Protein AF-A0A654LUQ5-F1 (afdb_monomer)

Radius of gyration: 16.49 Å; Cα contacts (8 Å, |Δi|>4): 89; chains: 1; bounding box: 39×38×44 Å

Mean predicted aligned error: 9.95 Å

Secondary structure (DSSP, 8-state):
----------TTTTEEEETTTTEEEEE-TTT--EEEEEE-TTSS-EEE-SHHHHT-TT-GGG-HHHHHHHHHHHHHHHHHHHHHHHHHHT-

Sequence (91 aa):
MNSNHIKRIDFTKSVEYDDKEDVYYVKSVTTGEKYKINKLKDNNHWFCTCKGYLYSAGNPKKCKHTQRIRVIDQLYKKYADKITNMELEDR

pLDDT: mean 73.8, std 16.56, range [34.28, 93.69]

Organism: NCBI:txid1353260

Foldseek 3Di:
DDPPPPVPPPLCVQWDADPVQRWIWGQDPVPRDIKIWHADPPPRDIQIPDPCLVVPPDPSVPPPVSVSVSVVVVVVVVVVVVVVVVVVVVD

Solvent-accessible surface area (backbone atoms only — not comparable to full-atom values): 5605 Å² total; per-residue (Å²): 138,82,84,81,74,74,73,78,72,64,87,55,71,54,53,48,78,42,81,88,79,59,33,37,36,37,46,38,86,88,75,65,49,75,31,52,32,36,73,46,91,88,67,89,42,59,47,49,69,40,66,74,30,71,71,34,90,87,54,51,87,69,30,68,65,48,54,50,48,54,54,49,53,53,48,51,50,55,51,50,55,49,52,56,51,52,68,56,73,79,107

Structure (mmCIF, N/CA/C/O backbone):
data_AF-A0A654LUQ5-F1
#
_entry.id   AF-A0A654LUQ5-F1
#
loop_
_atom_site.group_PDB
_atom_site.id
_atom_site.type_symb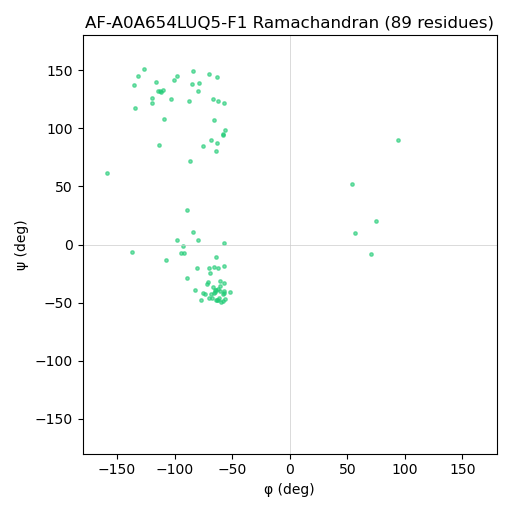ol
_atom_site.label_atom_id
_atom_site.label_alt_id
_atom_site.label_comp_id
_atom_site.label_asym_id
_atom_site.label_entity_id
_atom_site.label_seq_id
_atom_site.pdbx_PDB_ins_code
_atom_site.Cartn_x
_atom_site.Cartn_y
_atom_site.Cartn_z
_atom_site.occupancy
_atom_site.B_iso_or_equiv
_atom_site.auth_seq_id
_atom_site.auth_comp_id
_atom_site.auth_asym_id
_atom_site.auth_atom_id
_atom_site.pdbx_PDB_model_num
ATOM 1 N N . MET A 1 1 ? 8.444 23.023 34.405 1.00 34.56 1 MET A N 1
ATOM 2 C CA . MET A 1 1 ? 7.435 22.895 33.330 1.00 34.56 1 MET A CA 1
ATOM 3 C C . MET A 1 1 ? 8.040 22.033 32.233 1.00 34.56 1 MET A C 1
ATOM 5 O O . MET A 1 1 ? 8.906 22.516 31.523 1.00 34.56 1 MET A O 1
ATOM 9 N N . ASN A 1 2 ? 7.695 20.745 32.175 1.00 34.28 2 ASN A N 1
ATOM 10 C CA . ASN A 1 2 ? 8.297 19.794 31.235 1.00 34.28 2 ASN A CA 1
ATOM 11 C C . ASN A 1 2 ? 7.210 19.348 30.250 1.00 34.28 2 ASN A C 1
ATOM 13 O O . ASN A 1 2 ? 6.489 18.381 30.490 1.00 34.28 2 ASN A O 1
ATOM 17 N N . SER A 1 3 ? 7.019 20.129 29.187 1.00 38.09 3 SER A N 1
ATOM 18 C CA . SER A 1 3 ? 6.056 19.814 28.135 1.00 38.09 3 SER A CA 1
ATOM 19 C C . SER A 1 3 ? 6.625 18.702 27.260 1.00 38.09 3 SER A C 1
ATOM 21 O O . SER A 1 3 ? 7.218 18.956 26.213 1.00 38.09 3 SER A O 1
ATOM 23 N N . ASN A 1 4 ? 6.423 17.453 27.686 1.00 39.25 4 ASN A N 1
ATOM 24 C CA . ASN A 1 4 ? 6.486 16.292 26.805 1.00 39.25 4 ASN A CA 1
ATOM 25 C C . ASN A 1 4 ? 5.355 16.421 25.777 1.00 39.25 4 ASN A C 1
ATOM 27 O O . ASN A 1 4 ? 4.285 15.830 25.917 1.00 39.25 4 ASN A O 1
ATOM 31 N N . HIS A 1 5 ? 5.585 17.226 24.737 1.00 39.09 5 HIS A N 1
ATOM 32 C CA . HIS A 1 5 ? 4.808 17.175 23.510 1.00 39.09 5 HIS A CA 1
ATOM 33 C C . HIS A 1 5 ? 5.036 15.794 22.897 1.00 39.09 5 HIS A C 1
ATOM 35 O O . HIS A 1 5 ? 5.925 15.594 22.068 1.00 39.09 5 HIS A O 1
ATOM 41 N N . ILE A 1 6 ? 4.217 14.828 23.310 1.00 41.31 6 ILE A N 1
ATOM 42 C CA . ILE A 1 6 ? 3.951 13.628 22.533 1.00 41.31 6 ILE A CA 1
ATOM 43 C C . ILE A 1 6 ? 3.406 14.162 21.211 1.00 41.31 6 ILE A C 1
ATOM 45 O O . ILE A 1 6 ? 2.226 14.497 21.098 1.00 41.31 6 ILE A O 1
ATOM 49 N N . LYS A 1 7 ? 4.286 14.338 20.219 1.00 38.88 7 LYS A N 1
ATOM 50 C CA . LYS A 1 7 ? 3.882 14.548 18.834 1.00 38.88 7 LYS A CA 1
ATOM 51 C C . LYS A 1 7 ? 3.023 13.334 18.509 1.00 38.88 7 LYS A C 1
ATOM 53 O O . LYS A 1 7 ? 3.561 12.258 18.271 1.00 38.88 7 LYS A O 1
ATOM 58 N N . ARG A 1 8 ? 1.696 13.480 18.573 1.00 41.94 8 ARG A N 1
ATOM 59 C CA . ARG A 1 8 ? 0.761 12.526 17.981 1.00 41.94 8 ARG A CA 1
ATOM 60 C C . ARG A 1 8 ? 1.135 12.483 16.507 1.00 41.94 8 ARG A C 1
ATOM 62 O O . ARG A 1 8 ? 0.791 13.382 15.745 1.00 41.94 8 ARG A O 1
ATOM 69 N N . ILE A 1 9 ? 1.966 11.513 16.144 1.00 45.78 9 ILE A N 1
ATOM 70 C CA . ILE A 1 9 ? 2.269 11.226 14.754 1.00 45.78 9 ILE A CA 1
ATOM 71 C C . ILE A 1 9 ? 0.938 10.745 14.201 1.00 45.78 9 ILE A C 1
ATOM 73 O O . ILE A 1 9 ? 0.457 9.679 14.568 1.00 45.78 9 ILE A O 1
ATOM 77 N N . ASP A 1 10 ? 0.296 11.578 13.394 1.00 55.56 10 ASP A N 1
ATOM 78 C CA . ASP A 1 10 ? -0.876 11.173 12.640 1.00 55.56 10 ASP A CA 1
ATOM 79 C C . ASP A 1 10 ? -0.393 10.164 11.590 1.00 55.56 10 ASP A C 1
ATOM 81 O O . ASP A 1 10 ? 0.100 10.518 10.515 1.00 55.56 10 ASP A O 1
ATOM 85 N N . PHE A 1 11 ? -0.398 8.884 11.975 1.00 54.00 11 PHE A N 1
ATOM 86 C CA . PHE A 1 11 ? 0.138 7.782 11.173 1.00 54.00 11 PHE A CA 1
ATOM 87 C C . PHE A 1 11 ? -0.606 7.626 9.843 1.00 54.00 11 PHE A C 1
ATOM 89 O O . PHE A 1 11 ? -0.048 7.079 8.887 1.00 54.00 11 PHE A O 1
ATOM 96 N N . THR A 1 12 ? -1.818 8.171 9.760 1.00 62.16 12 THR A N 1
ATOM 97 C CA . THR A 1 12 ? -2.699 8.214 8.592 1.00 62.16 12 THR A CA 1
ATOM 98 C C . THR A 1 12 ? -2.531 9.465 7.738 1.00 62.16 12 THR A C 1
ATOM 100 O O . THR A 1 12 ? -3.073 9.517 6.641 1.00 62.16 12 THR A O 1
ATOM 103 N N . LYS A 1 13 ? -1.744 10.463 8.156 1.00 68.19 13 LYS A N 1
ATOM 104 C CA . LYS A 1 13 ? -1.577 11.696 7.380 1.00 68.19 13 LYS A CA 1
ATOM 105 C C . LYS A 1 13 ? -1.078 11.376 5.972 1.00 68.19 13 LYS A C 1
ATOM 107 O O . LYS A 1 13 ? 0.013 10.819 5.810 1.00 68.19 13 LYS A O 1
ATOM 112 N N . SER A 1 14 ? -1.837 11.783 4.956 1.00 80.38 14 SER A N 1
ATOM 113 C CA . SER A 1 14 ? -1.587 11.473 3.534 1.00 80.38 14 SER A CA 1
ATOM 114 C C . SER A 1 14 ? -1.930 10.037 3.108 1.00 80.38 14 SER A C 1
ATOM 116 O O . SER A 1 14 ? -1.407 9.576 2.094 1.00 80.38 14 SER A O 1
ATOM 118 N N . VAL A 1 15 ? -2.765 9.330 3.872 1.00 86.25 15 VAL A N 1
ATOM 119 C CA . VAL A 1 15 ? -3.328 8.019 3.531 1.00 86.25 15 VAL A CA 1
ATOM 120 C C . VAL A 1 15 ? -4.847 8.136 3.498 1.00 86.25 15 VAL A C 1
ATOM 122 O O . VAL A 1 15 ? -5.455 8.586 4.463 1.00 86.25 15 VAL A O 1
ATOM 125 N N . GLU A 1 16 ? -5.446 7.725 2.391 1.00 88.31 16 GLU A N 1
ATOM 126 C CA . GLU A 1 16 ? -6.892 7.612 2.209 1.00 88.31 16 GLU A CA 1
ATOM 127 C C . GLU A 1 16 ? -7.218 6.131 1.990 1.00 88.31 16 GLU A C 1
ATOM 129 O O . GLU A 1 16 ? -6.464 5.438 1.305 1.00 88.31 16 GLU A O 1
ATOM 134 N N . TYR A 1 17 ? -8.305 5.637 2.574 1.00 85.62 17 TYR A N 1
ATOM 135 C CA . TYR A 1 17 ? -8.808 4.283 2.337 1.00 85.62 17 TYR A CA 1
ATOM 136 C C . TYR A 1 17 ? -10.144 4.376 1.603 1.00 85.62 17 TYR A C 1
ATOM 138 O O . TYR A 1 17 ? -10.992 5.181 1.981 1.00 85.62 17 TYR A O 1
ATOM 146 N N . ASP A 1 18 ? -10.288 3.588 0.544 1.00 85.94 18 ASP A N 1
ATOM 147 C CA . ASP A 1 18 ? -11.513 3.423 -0.231 1.00 85.94 18 ASP A CA 1
ATOM 148 C C . ASP A 1 18 ? -12.068 2.028 0.060 1.00 85.94 18 ASP A C 1
ATOM 150 O O . ASP A 1 18 ? -11.496 1.012 -0.351 1.00 85.94 18 ASP A O 1
ATOM 154 N N . ASP A 1 19 ? -13.164 2.002 0.815 1.00 81.75 19 ASP A N 1
ATOM 155 C CA . ASP A 1 19 ? -13.843 0.794 1.278 1.00 81.75 19 ASP A CA 1
ATOM 156 C C . ASP A 1 19 ? -14.533 0.023 0.146 1.00 81.75 19 ASP A C 1
ATOM 158 O O . ASP A 1 19 ? -14.701 -1.192 0.250 1.00 81.75 19 ASP A O 1
ATOM 162 N N . LYS A 1 20 ? -14.892 0.692 -0.957 1.00 84.00 20 LYS A N 1
ATOM 163 C CA . LYS A 1 20 ? -15.614 0.059 -2.070 1.00 84.00 20 LYS A CA 1
ATOM 164 C C . LYS A 1 20 ? -14.701 -0.827 -2.898 1.00 84.00 20 LYS A C 1
ATOM 166 O O . LYS A 1 20 ? -15.104 -1.905 -3.328 1.00 84.00 20 LYS A O 1
ATOM 171 N N . GLU A 1 21 ? -13.487 -0.349 -3.151 1.00 83.31 21 GLU A N 1
ATOM 172 C CA . GLU A 1 21 ? -12.486 -1.090 -3.919 1.00 83.31 21 GLU A CA 1
ATOM 173 C C . GLU A 1 21 ? -11.515 -1.895 -3.035 1.00 83.31 21 GLU A C 1
ATOM 175 O O . GLU A 1 21 ? -10.719 -2.665 -3.573 1.00 83.31 21 GLU A O 1
ATOM 180 N N . ASP A 1 22 ? -11.569 -1.732 -1.708 1.00 83.88 22 ASP A N 1
ATOM 181 C CA . ASP A 1 22 ? -10.588 -2.251 -0.738 1.00 83.88 22 ASP A CA 1
ATOM 182 C C . ASP A 1 22 ? -9.147 -1.816 -1.073 1.00 83.88 22 ASP A C 1
ATOM 184 O O . ASP A 1 22 ? -8.210 -2.614 -1.205 1.00 83.88 22 ASP A O 1
ATOM 188 N N . VAL A 1 23 ? -8.962 -0.506 -1.269 1.00 90.12 23 VAL A N 1
ATOM 189 C CA . VAL A 1 23 ? -7.677 0.070 -1.694 1.00 90.12 23 VAL A CA 1
ATOM 190 C C . VAL A 1 23 ? -7.265 1.256 -0.840 1.00 90.12 23 VAL A C 1
ATOM 192 O O . VAL A 1 23 ? -8.070 2.080 -0.417 1.00 90.12 23 VAL A O 1
ATOM 195 N N . TYR A 1 24 ? -5.959 1.380 -0.631 1.00 91.44 24 TYR A N 1
ATOM 196 C CA . TYR A 1 24 ? -5.352 2.540 -0.001 1.00 91.44 24 TYR A CA 1
ATOM 197 C C . TYR A 1 24 ? -4.749 3.451 -1.058 1.00 91.44 24 TYR A C 1
ATOM 199 O O . TYR A 1 24 ? -4.093 3.004 -1.999 1.00 91.44 24 TYR A O 1
ATOM 207 N N . TYR A 1 25 ? -4.873 4.749 -0.848 1.00 92.44 25 TYR A N 1
ATOM 208 C CA . TYR A 1 25 ? -4.148 5.752 -1.597 1.00 92.44 25 TYR A CA 1
ATOM 209 C C . TYR A 1 25 ? -3.191 6.496 -0.679 1.00 92.44 25 TYR A C 1
ATOM 211 O O . TYR A 1 25 ? -3.573 6.960 0.390 1.00 92.44 25 TYR A O 1
ATOM 219 N N . VAL A 1 26 ? -1.940 6.640 -1.106 1.00 90.56 26 VAL A N 1
ATOM 220 C CA . VAL A 1 26 ? -0.910 7.357 -0.349 1.00 90.56 26 VAL A CA 1
ATOM 221 C C . VAL A 1 26 ? -0.401 8.524 -1.171 1.00 90.56 26 VAL A C 1
ATOM 223 O O . VAL A 1 26 ? 0.116 8.328 -2.271 1.00 90.56 26 VAL A O 1
ATOM 226 N N . LYS A 1 27 ? -0.516 9.736 -0.629 1.00 89.12 27 LYS A N 1
ATOM 227 C CA . LYS A 1 27 ? 0.049 10.942 -1.234 1.00 89.12 27 LYS A CA 1
ATOM 228 C C . LYS A 1 27 ? 1.493 11.133 -0.773 1.00 89.12 27 LYS A C 1
ATOM 230 O O . LYS A 1 27 ? 1.783 11.199 0.423 1.00 89.12 27 LYS A O 1
ATOM 235 N N . SER A 1 28 ? 2.403 11.223 -1.734 1.00 80.69 28 SER A N 1
ATOM 236 C CA . SER A 1 28 ? 3.805 11.554 -1.515 1.00 80.69 28 SER A CA 1
ATOM 237 C C . SER A 1 28 ? 3.930 12.991 -1.023 1.00 80.69 28 SER A C 1
ATOM 239 O O . SER A 1 28 ? 3.457 13.921 -1.671 1.00 80.69 28 SER A O 1
ATOM 241 N N . VAL A 1 29 ? 4.594 13.189 0.115 1.00 77.62 29 VAL A N 1
ATOM 242 C CA . VAL A 1 29 ? 4.838 14.537 0.656 1.00 77.62 29 VAL A CA 1
ATOM 243 C C . VAL A 1 29 ? 5.858 15.293 -0.197 1.00 77.62 29 VAL A C 1
ATOM 245 O O . VAL A 1 29 ? 5.766 16.506 -0.327 1.00 77.62 29 VAL A O 1
ATOM 248 N N . THR A 1 30 ? 6.819 14.581 -0.791 1.00 78.06 30 THR A N 1
ATOM 249 C CA . THR A 1 30 ? 7.908 15.185 -1.568 1.00 78.06 30 THR A CA 1
ATOM 250 C C . THR A 1 30 ? 7.502 15.509 -2.999 1.00 78.06 30 THR A C 1
ATOM 252 O O . THR A 1 30 ? 7.913 16.538 -3.518 1.00 78.06 30 THR A O 1
ATOM 255 N N . THR A 1 31 ? 6.713 14.645 -3.642 1.00 83.06 31 THR A N 1
ATOM 256 C CA . THR A 1 31 ? 6.337 14.807 -5.059 1.00 83.06 31 THR A CA 1
ATOM 257 C C . THR A 1 31 ? 4.884 15.223 -5.257 1.00 83.06 31 THR A C 1
ATOM 259 O O . THR A 1 31 ? 4.503 15.588 -6.362 1.00 83.06 31 THR A O 1
ATOM 262 N N . GLY A 1 32 ? 4.043 15.142 -4.223 1.00 84.88 32 GLY A N 1
ATOM 263 C CA . GLY A 1 32 ? 2.601 15.371 -4.335 1.00 84.88 32 GLY A CA 1
ATOM 264 C C . GLY A 1 32 ? 1.834 14.272 -5.083 1.00 84.88 32 GLY A C 1
ATOM 265 O O . GLY A 1 32 ? 0.604 14.292 -5.063 1.00 84.88 32 GLY A O 1
ATOM 266 N N . GLU A 1 33 ? 2.528 13.309 -5.700 1.00 88.31 33 GLU A N 1
ATOM 267 C CA . GLU A 1 33 ? 1.936 12.189 -6.438 1.00 88.31 33 GLU A CA 1
ATOM 268 C C . GLU A 1 33 ? 1.113 11.282 -5.514 1.00 88.31 33 GLU A C 1
ATOM 270 O O . GLU A 1 33 ? 1.479 11.049 -4.360 1.00 88.31 33 GLU A O 1
ATOM 275 N N . LYS A 1 34 ? 0.010 10.738 -6.034 1.00 91.75 34 LYS A N 1
ATOM 276 C CA . LYS A 1 34 ? -0.857 9.788 -5.328 1.00 91.75 34 LYS A CA 1
ATOM 277 C C . LYS A 1 34 ? -0.585 8.380 -5.854 1.00 91.75 34 LYS A C 1
ATOM 279 O O . LYS A 1 34 ? -0.673 8.137 -7.055 1.00 91.75 34 LYS A O 1
ATOM 284 N N . TYR A 1 35 ? -0.256 7.456 -4.957 1.00 92.62 35 TYR A N 1
ATOM 285 C CA . TYR A 1 35 ? 0.002 6.054 -5.287 1.00 92.62 35 TYR A CA 1
ATOM 286 C C . TYR A 1 35 ? -1.112 5.165 -4.747 1.00 92.62 35 TYR A C 1
ATOM 288 O O . TYR A 1 35 ? -1.478 5.277 -3.578 1.00 92.62 35 TYR A O 1
ATOM 296 N N . LYS A 1 36 ? -1.616 4.263 -5.590 1.00 93.69 36 LYS A N 1
ATOM 297 C CA . LYS A 1 36 ? -2.610 3.250 -5.230 1.00 93.69 36 LYS A CA 1
ATOM 298 C C . LYS A 1 36 ? -1.898 2.035 -4.647 1.00 93.69 36 LYS A C 1
ATOM 300 O O . LYS A 1 36 ? -0.838 1.634 -5.141 1.00 93.69 36 LYS A O 1
ATOM 305 N N . ILE A 1 37 ? -2.460 1.485 -3.580 1.00 92.31 37 ILE A N 1
ATOM 306 C CA . ILE A 1 37 ? -1.941 0.337 -2.849 1.00 92.31 37 ILE A CA 1
ATOM 307 C C . ILE A 1 37 ? -3.092 -0.618 -2.580 1.00 92.31 37 ILE A C 1
ATOM 309 O O . ILE A 1 37 ? -4.038 -0.270 -1.882 1.00 92.31 37 ILE A O 1
ATOM 313 N N . ASN A 1 38 ? -3.003 -1.825 -3.119 1.00 90.31 38 ASN A N 1
ATOM 314 C CA . ASN A 1 38 ? -4.036 -2.843 -2.982 1.00 90.31 38 ASN A CA 1
ATOM 315 C C . ASN A 1 38 ? -3.441 -4.135 -2.439 1.00 90.31 38 ASN A C 1
ATOM 317 O O . ASN A 1 38 ? -2.265 -4.455 -2.660 1.00 90.31 38 ASN A O 1
ATOM 321 N N . LYS A 1 39 ? -4.273 -4.884 -1.725 1.00 86.19 39 LYS A N 1
ATOM 322 C CA . LYS A 1 39 ? -3.920 -6.213 -1.252 1.00 86.19 39 LYS A CA 1
ATOM 323 C C . LYS A 1 39 ? -4.095 -7.213 -2.393 1.00 86.19 39 LYS A C 1
ATOM 325 O O . LYS A 1 39 ? -5.100 -7.200 -3.099 1.00 86.19 39 LYS A O 1
ATOM 330 N N . LEU A 1 40 ? -3.095 -8.057 -2.608 1.00 84.06 40 LEU A N 1
ATOM 331 C CA . LEU A 1 40 ? -3.169 -9.138 -3.583 1.00 84.06 40 LEU A CA 1
ATOM 332 C C . LEU A 1 40 ? -3.851 -10.363 -2.958 1.00 84.06 40 LEU A C 1
ATOM 334 O O . LEU A 1 40 ? -3.756 -10.598 -1.748 1.00 84.06 40 LEU A O 1
ATOM 338 N N . LYS A 1 41 ? -4.549 -11.143 -3.790 1.00 77.69 41 LYS A N 1
ATOM 339 C CA . LYS A 1 41 ? -5.358 -12.296 -3.354 1.00 77.69 41 LYS A CA 1
ATOM 340 C C . LYS A 1 41 ? -4.503 -13.475 -2.861 1.00 77.69 41 LYS A C 1
ATOM 342 O O . LYS A 1 41 ? -4.988 -14.307 -2.106 1.00 77.69 41 LYS A O 1
ATOM 347 N N . ASP A 1 42 ? -3.230 -13.526 -3.239 1.00 71.50 42 ASP A N 1
ATOM 348 C CA . ASP A 1 42 ? -2.311 -14.665 -3.084 1.00 71.50 42 ASP A CA 1
ATOM 349 C C . ASP A 1 42 ? -1.514 -14.730 -1.762 1.00 71.50 42 ASP A C 1
ATOM 351 O O . ASP A 1 42 ? -0.444 -15.328 -1.732 1.00 71.50 42 ASP A O 1
ATOM 355 N N . ASN A 1 43 ? -2.055 -14.213 -0.652 1.00 60.62 43 ASN A N 1
ATOM 356 C CA . ASN A 1 43 ? -1.455 -14.170 0.701 1.00 60.62 43 ASN A CA 1
ATOM 357 C C . ASN A 1 43 ? -0.690 -12.889 1.049 1.00 60.62 43 ASN A C 1
ATOM 359 O O . ASN A 1 43 ? 0.535 -12.818 0.969 1.00 60.62 43 ASN A O 1
ATOM 363 N N . ASN A 1 44 ? -1.409 -11.917 1.618 1.00 69.88 44 ASN A N 1
ATOM 364 C CA . ASN A 1 44 ? -0.849 -10.798 2.397 1.00 69.88 44 ASN A CA 1
ATOM 365 C C . ASN A 1 44 ? 0.193 -9.919 1.676 1.00 69.88 44 ASN A C 1
ATOM 367 O O . ASN A 1 44 ? 0.828 -9.066 2.305 1.00 69.88 44 ASN A O 1
ATOM 371 N N . HIS A 1 45 ? 0.359 -10.102 0.370 1.00 79.06 45 HIS A N 1
ATOM 372 C CA . HIS A 1 45 ? 1.188 -9.257 -0.457 1.00 79.06 45 HIS A CA 1
ATOM 373 C C . HIS A 1 45 ? 0.437 -7.972 -0.777 1.00 79.06 45 HIS A C 1
ATOM 375 O O . HIS A 1 45 ? -0.763 -7.966 -1.035 1.00 79.06 45 HIS A O 1
ATOM 381 N N . TRP A 1 46 ? 1.173 -6.872 -0.739 1.00 86.50 46 TRP A N 1
ATOM 382 C CA . TRP A 1 46 ? 0.666 -5.553 -1.072 1.00 86.50 46 TRP A CA 1
ATOM 383 C C . TRP A 1 46 ? 1.340 -5.102 -2.357 1.00 86.50 46 TRP A C 1
ATOM 385 O O . TRP A 1 46 ? 2.568 -5.186 -2.486 1.00 86.50 46 TRP A O 1
ATOM 395 N N . PHE A 1 47 ? 0.534 -4.623 -3.292 1.00 88.38 47 PHE A N 1
ATOM 396 C CA . PHE A 1 47 ? 0.992 -3.980 -4.511 1.00 88.38 47 PHE A CA 1
ATOM 397 C C . PHE A 1 47 ? 0.960 -2.468 -4.336 1.00 88.38 47 PHE A C 1
ATOM 399 O O . PHE A 1 47 ? 0.088 -1.954 -3.648 1.00 88.38 47 PHE A O 1
ATOM 406 N N . CYS A 1 48 ? 1.911 -1.748 -4.930 1.00 90.81 48 CYS A N 1
ATOM 407 C CA . CYS A 1 48 ? 1.921 -0.288 -4.934 1.00 90.81 48 CYS A CA 1
ATOM 408 C C . CYS A 1 48 ? 2.258 0.230 -6.329 1.00 90.81 48 CYS A C 1
ATOM 410 O O . CYS A 1 48 ? 3.198 -0.248 -6.956 1.00 90.81 48 CYS A O 1
ATOM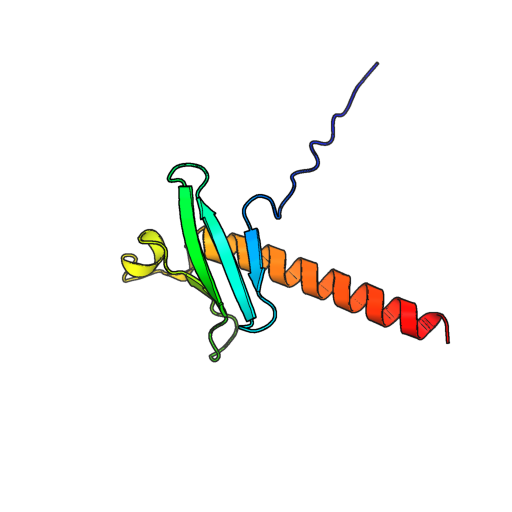 412 N N . THR A 1 49 ? 1.550 1.261 -6.786 1.00 92.00 49 THR A N 1
ATOM 413 C CA . THR A 1 49 ? 1.799 1.874 -8.100 1.00 92.00 49 THR A CA 1
ATOM 414 C C . THR A 1 49 ? 2.989 2.837 -8.128 1.00 92.00 49 THR A C 1
ATOM 416 O O . THR A 1 49 ? 3.233 3.477 -9.149 1.00 92.00 49 THR A O 1
ATOM 419 N N . CYS A 1 50 ? 3.746 2.994 -7.034 1.00 89.12 50 CYS A N 1
ATOM 420 C CA . CYS A 1 50 ? 4.903 3.884 -7.054 1.00 89.12 50 CYS A CA 1
ATOM 421 C C . CYS A 1 50 ? 6.028 3.311 -7.929 1.00 89.12 50 CYS A C 1
ATOM 423 O O . CYS A 1 50 ? 6.267 2.103 -7.958 1.00 89.12 50 CYS A O 1
ATOM 425 N N . LYS A 1 51 ? 6.790 4.196 -8.583 1.00 85.50 51 LYS A N 1
ATOM 426 C CA . LYS A 1 51 ? 7.938 3.818 -9.429 1.00 85.50 51 LYS A CA 1
ATOM 427 C C . LYS A 1 51 ? 8.916 2.895 -8.694 1.00 85.50 51 LYS A C 1
ATOM 429 O O . LYS A 1 51 ? 9.378 1.911 -9.254 1.00 85.50 51 LYS A O 1
ATOM 434 N N . GLY A 1 52 ? 9.176 3.166 -7.413 1.00 82.69 52 GLY A N 1
ATOM 435 C CA . GLY A 1 52 ? 10.061 2.336 -6.591 1.00 82.69 52 GLY A CA 1
ATOM 436 C C . GLY A 1 52 ? 9.583 0.888 -6.435 1.00 82.69 52 GLY A C 1
ATOM 437 O O . GLY A 1 52 ? 10.412 -0.010 -6.346 1.00 82.69 52 GLY A O 1
ATOM 438 N N . TYR A 1 53 ? 8.272 0.641 -6.433 1.00 86.94 53 TYR A N 1
ATOM 439 C CA . TYR A 1 53 ? 7.722 -0.714 -6.426 1.00 86.94 53 TYR A CA 1
ATOM 440 C C . TYR A 1 53 ? 7.808 -1.345 -7.821 1.00 86.94 53 TYR A C 1
ATOM 442 O O . TYR A 1 53 ? 8.303 -2.457 -7.954 1.00 86.94 53 TYR A O 1
ATOM 450 N N . LEU A 1 54 ? 7.392 -0.619 -8.862 1.00 85.25 54 LEU A N 1
ATOM 451 C CA . LEU A 1 54 ? 7.332 -1.141 -10.232 1.00 85.25 54 LEU A CA 1
ATOM 452 C C . LEU A 1 54 ? 8.712 -1.483 -10.815 1.00 85.25 54 LEU A C 1
ATOM 454 O O . LEU A 1 54 ? 8.854 -2.491 -11.498 1.00 85.25 54 LEU A O 1
ATOM 458 N N . TYR A 1 55 ? 9.733 -0.670 -10.533 1.00 82.56 55 TYR A N 1
ATOM 459 C CA . TYR A 1 55 ? 11.082 -0.859 -11.080 1.00 82.56 55 TYR A CA 1
ATOM 460 C C . TYR A 1 55 ? 12.011 -1.685 -10.174 1.00 82.56 55 TYR A C 1
ATOM 462 O O . TYR A 1 55 ? 13.155 -1.943 -10.545 1.00 82.56 55 TYR A O 1
ATOM 470 N N . SER A 1 56 ? 11.560 -2.130 -8.994 1.00 70.38 56 SER A N 1
ATOM 471 C CA . SER A 1 56 ? 12.367 -2.987 -8.112 1.00 70.38 56 SER A CA 1
ATOM 472 C C . SER A 1 56 ? 12.209 -4.465 -8.481 1.00 70.38 56 SER A C 1
ATOM 474 O O . SER A 1 56 ? 11.625 -5.252 -7.738 1.00 70.38 56 SER A O 1
ATOM 476 N N . ALA A 1 57 ? 12.797 -4.853 -9.617 1.00 57.22 57 ALA A N 1
ATOM 477 C CA . ALA A 1 57 ? 12.707 -6.179 -10.247 1.00 57.22 57 ALA A CA 1
ATOM 478 C C . ALA A 1 57 ? 13.155 -7.393 -9.390 1.00 57.22 57 ALA A C 1
ATOM 480 O O . ALA A 1 57 ? 13.096 -8.522 -9.859 1.00 57.22 57 ALA A O 1
ATOM 481 N N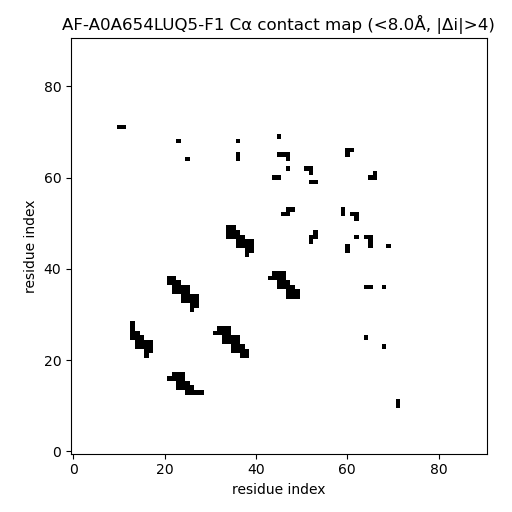 . GLY A 1 58 ? 13.577 -7.203 -8.136 1.00 59.03 58 GLY A N 1
ATOM 482 C CA . GLY A 1 58 ? 13.988 -8.296 -7.247 1.00 59.03 58 GLY A CA 1
ATOM 483 C C . GLY A 1 58 ? 13.497 -8.204 -5.8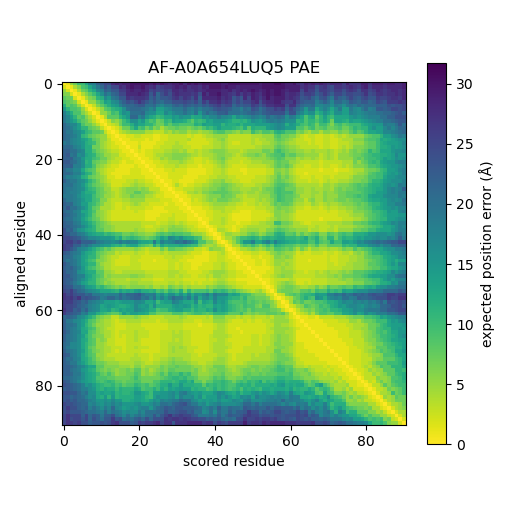03 1.00 59.03 58 GLY A C 1
ATOM 484 O O . GLY A 1 58 ? 13.740 -9.130 -5.031 1.00 59.03 58 GLY A O 1
ATOM 485 N N . ASN A 1 59 ? 12.842 -7.110 -5.380 1.00 62.53 59 ASN A N 1
ATOM 486 C CA . ASN A 1 59 ? 12.363 -7.010 -3.993 1.00 62.53 59 ASN A CA 1
ATOM 487 C C . ASN A 1 59 ? 11.220 -5.990 -3.778 1.00 62.53 59 ASN A C 1
ATOM 489 O O . ASN A 1 59 ? 11.354 -5.060 -2.972 1.00 62.53 59 ASN A O 1
ATOM 493 N N . PRO A 1 60 ? 10.056 -6.183 -4.426 1.00 62.22 60 PRO A N 1
ATOM 494 C CA . PRO A 1 60 ? 8.879 -5.318 -4.256 1.00 62.22 60 PRO A CA 1
ATOM 495 C C . PRO A 1 60 ? 8.393 -5.218 -2.792 1.00 62.22 60 PRO A C 1
ATOM 497 O O . PRO A 1 60 ? 7.736 -4.252 -2.396 1.00 62.22 60 PRO A O 1
ATOM 500 N N . LYS A 1 61 ? 8.796 -6.169 -1.932 1.00 63.34 61 LYS A N 1
ATOM 501 C CA . LYS A 1 61 ? 8.527 -6.196 -0.481 1.00 63.34 61 LYS A CA 1
ATOM 502 C C . LYS A 1 61 ? 9.161 -5.032 0.307 1.00 63.34 61 LYS A C 1
ATOM 504 O O . LYS A 1 61 ? 8.830 -4.848 1.479 1.00 63.34 61 LYS A O 1
ATOM 509 N N . LYS A 1 62 ? 10.057 -4.238 -0.299 1.00 69.44 62 LYS A N 1
ATOM 510 C CA . LYS A 1 62 ? 10.744 -3.104 0.356 1.00 69.44 62 LYS A CA 1
ATOM 511 C C . LYS A 1 62 ? 10.130 -1.728 0.077 1.00 69.44 62 LYS A C 1
ATOM 513 O O . LYS A 1 62 ? 10.680 -0.721 0.521 1.00 69.44 62 LYS A O 1
ATOM 518 N N . CYS A 1 63 ? 9.010 -1.644 -0.641 1.00 84.38 63 CYS A N 1
ATOM 519 C CA . CYS A 1 63 ? 8.359 -0.354 -0.851 1.00 84.38 63 CYS A CA 1
ATOM 520 C C . CYS A 1 63 ? 7.910 0.254 0.490 1.00 84.38 63 CYS A C 1
ATOM 522 O O . CYS A 1 63 ? 7.132 -0.337 1.237 1.00 84.38 63 CYS A O 1
ATOM 524 N N . LYS A 1 64 ? 8.377 1.474 0.786 1.00 84.50 64 LYS A N 1
ATOM 525 C CA . LYS A 1 64 ? 8.015 2.194 2.019 1.00 84.50 64 LYS A CA 1
ATOM 526 C C . LYS A 1 64 ? 6.501 2.372 2.157 1.00 84.50 64 LYS A C 1
ATOM 528 O O . LYS A 1 64 ? 5.976 2.342 3.266 1.00 84.50 64 LYS A O 1
ATOM 533 N N . HIS A 1 65 ? 5.791 2.529 1.038 1.00 88.69 65 HIS A N 1
ATOM 534 C CA . HIS A 1 65 ? 4.344 2.702 1.054 1.00 88.69 65 HIS A CA 1
ATOM 535 C C . HIS A 1 65 ? 3.614 1.417 1.454 1.00 88.69 65 HIS A C 1
ATOM 537 O O . HIS A 1 65 ? 2.752 1.464 2.325 1.00 88.69 65 HIS A O 1
ATOM 543 N N . THR A 1 66 ? 3.986 0.264 0.886 1.00 88.25 66 THR A N 1
ATOM 544 C CA . THR A 1 66 ? 3.358 -1.020 1.241 1.00 88.25 66 THR A CA 1
ATOM 545 C C . THR A 1 66 ? 3.665 -1.413 2.683 1.00 88.25 66 THR A C 1
ATOM 547 O O . THR A 1 66 ? 2.784 -1.903 3.384 1.00 88.25 66 THR A O 1
ATOM 550 N N . GLN A 1 67 ? 4.880 -1.131 3.167 1.00 86.50 67 GLN A N 1
ATOM 551 C CA . GLN A 1 67 ? 5.243 -1.320 4.575 1.00 86.50 67 GLN A CA 1
ATOM 552 C C . GLN A 1 67 ? 4.381 -0.464 5.509 1.00 86.50 67 GLN A C 1
ATOM 554 O O . GLN A 1 67 ? 3.861 -0.976 6.499 1.00 86.50 67 GLN A O 1
ATOM 559 N N . ARG A 1 68 ? 4.182 0.819 5.176 1.00 86.25 68 ARG A N 1
ATOM 560 C CA . ARG A 1 68 ? 3.323 1.723 5.951 1.00 86.25 68 ARG A CA 1
ATOM 561 C C . ARG A 1 68 ? 1.871 1.246 5.971 1.00 86.25 68 ARG A C 1
ATOM 563 O O . ARG A 1 68 ? 1.283 1.174 7.045 1.00 86.25 68 ARG A O 1
ATOM 570 N N . ILE A 1 69 ? 1.313 0.893 4.811 1.00 88.44 69 ILE A N 1
ATOM 571 C CA . ILE A 1 69 ? -0.070 0.408 4.721 1.00 88.44 69 ILE A CA 1
ATOM 572 C C . ILE A 1 69 ? -0.260 -0.888 5.496 1.00 88.44 69 ILE A C 1
ATOM 574 O O . ILE A 1 69 ? -1.257 -1.018 6.190 1.00 88.44 69 ILE A O 1
ATOM 578 N N . ARG A 1 70 ? 0.712 -1.803 5.482 1.00 87.50 70 ARG A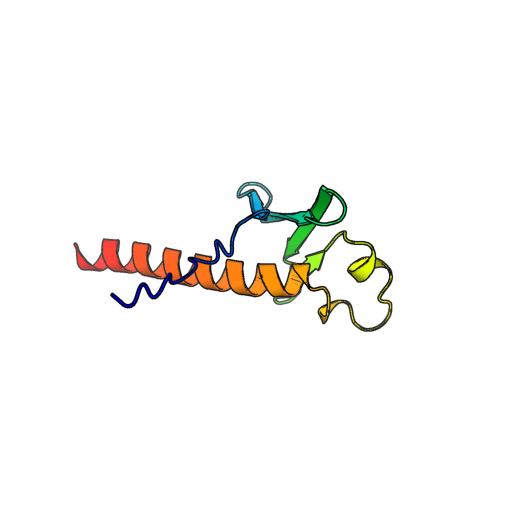 N 1
ATOM 579 C CA . ARG A 1 70 ? 0.625 -3.033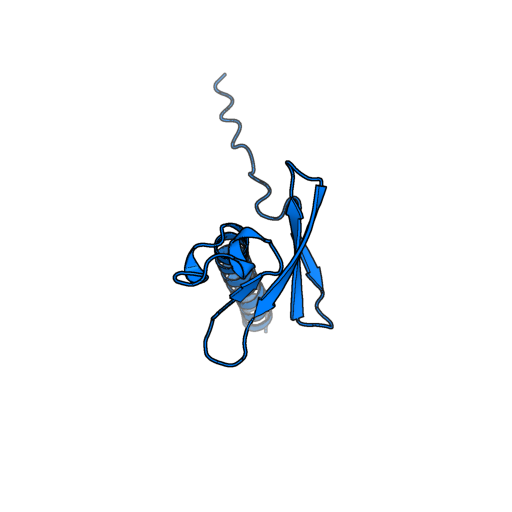 6.276 1.00 87.50 70 ARG A CA 1
ATOM 580 C C . ARG A 1 70 ? 0.438 -2.755 7.771 1.00 87.50 70 ARG A C 1
ATOM 582 O O . ARG A 1 70 ? -0.352 -3.437 8.412 1.00 87.50 70 ARG A O 1
ATOM 589 N N . VAL A 1 71 ? 1.149 -1.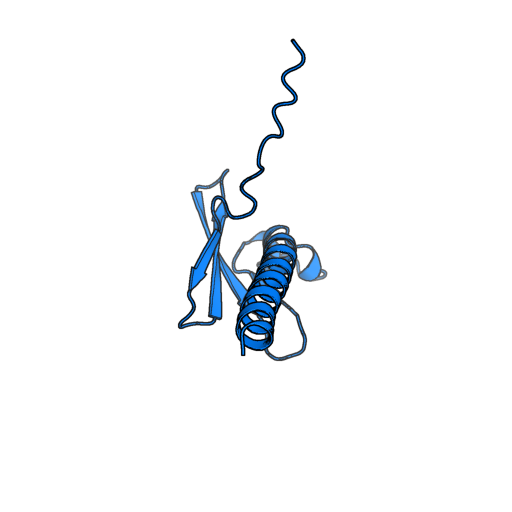769 8.320 1.00 85.75 71 VAL A N 1
ATOM 590 C CA . VAL A 1 71 ? 0.995 -1.375 9.732 1.00 85.75 71 VAL A CA 1
ATOM 591 C C . VAL A 1 71 ? -0.370 -0.726 9.968 1.00 85.75 71 VAL A C 1
ATOM 593 O O . VAL A 1 71 ? -1.031 -1.039 10.953 1.00 85.75 71 VAL A O 1
ATOM 596 N N . ILE A 1 72 ? -0.811 0.145 9.056 1.00 85.62 72 ILE A N 1
ATOM 597 C CA . ILE A 1 72 ? -2.115 0.816 9.145 1.00 85.62 72 ILE A CA 1
ATOM 598 C C . ILE A 1 72 ? -3.265 -0.201 9.087 1.00 85.62 72 ILE A C 1
ATOM 600 O O . ILE A 1 72 ? -4.121 -0.175 9.961 1.00 85.62 72 ILE A O 1
ATOM 604 N N . ASP A 1 73 ? -3.252 -1.134 8.134 1.00 85.69 73 ASP A N 1
ATOM 605 C CA . ASP A 1 73 ? -4.241 -2.216 7.996 1.00 85.69 73 ASP A CA 1
ATOM 606 C C . ASP A 1 73 ? -4.314 -3.089 9.261 1.00 85.69 73 ASP A C 1
ATOM 608 O O . ASP A 1 73 ? -5.399 -3.396 9.752 1.00 85.69 73 ASP A O 1
ATOM 612 N N . GLN A 1 74 ? -3.165 -3.436 9.853 1.00 84.62 74 GLN A N 1
ATOM 613 C CA . GLN A 1 74 ? -3.123 -4.180 11.117 1.00 84.62 74 GLN A CA 1
ATOM 614 C C . GLN A 1 74 ? -3.722 -3.393 12.288 1.00 84.62 74 GLN A C 1
ATOM 616 O O . GLN A 1 74 ? -4.403 -3.974 13.134 1.00 84.62 74 GLN A O 1
ATOM 621 N N . LEU A 1 75 ? -3.471 -2.083 12.351 1.00 82.25 75 LEU A N 1
ATOM 622 C CA . LEU A 1 75 ? -4.058 -1.224 13.376 1.00 82.25 75 LEU A CA 1
ATOM 623 C C . LEU A 1 75 ? -5.568 -1.095 13.177 1.00 82.25 75 LEU A C 1
ATOM 625 O O . LEU A 1 75 ? -6.298 -1.283 14.144 1.00 82.25 75 LEU A O 1
ATOM 629 N N . TYR A 1 76 ? -6.037 -0.851 11.949 1.00 76.75 76 TYR A N 1
ATOM 630 C CA . TYR A 1 76 ? -7.467 -0.799 11.634 1.00 76.75 76 TYR A CA 1
ATOM 631 C C . TYR A 1 76 ? -8.181 -2.083 12.041 1.00 76.75 76 TYR A C 1
ATOM 633 O O . TYR A 1 76 ? -9.185 -2.000 12.737 1.00 76.75 76 TYR A O 1
ATOM 641 N N . LYS A 1 77 ? -7.632 -3.257 11.705 1.00 75.62 77 LYS A N 1
ATOM 642 C CA . LYS A 1 77 ? -8.191 -4.549 12.137 1.00 75.62 77 LYS A CA 1
ATOM 643 C C . LYS A 1 77 ? -8.269 -4.662 13.648 1.00 75.62 77 LYS A C 1
ATOM 645 O O . LYS A 1 77 ? -9.331 -4.929 14.184 1.00 75.62 77 LYS A O 1
ATOM 650 N N . LYS A 1 78 ? -7.181 -4.335 14.348 1.00 74.12 78 LYS A N 1
ATOM 651 C CA . LYS A 1 78 ? -7.159 -4.360 15.814 1.00 74.12 78 LYS A CA 1
ATOM 652 C C . LYS A 1 78 ? -8.179 -3.402 16.441 1.00 74.12 78 LYS A C 1
ATOM 654 O O . LYS A 1 78 ? -8.710 -3.704 17.506 1.00 74.12 78 LYS A O 1
ATOM 659 N N . TYR A 1 79 ? -8.413 -2.235 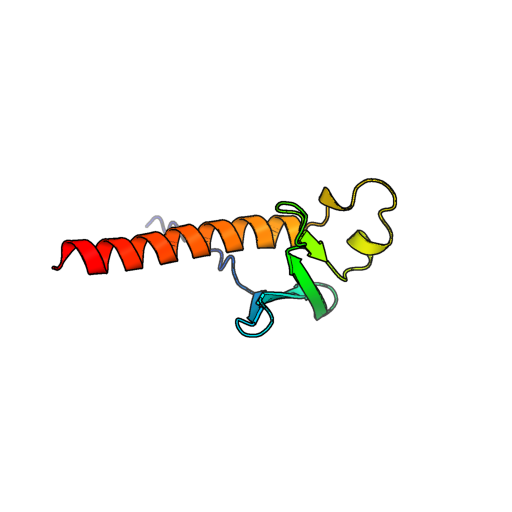15.841 1.00 70.25 79 TYR A N 1
ATOM 660 C CA . TYR A 1 79 ? -9.429 -1.293 16.315 1.00 70.25 79 TYR A CA 1
ATOM 661 C C . TYR A 1 79 ? -10.847 -1.769 15.990 1.00 70.25 79 TYR A C 1
ATOM 663 O O . TYR A 1 79 ? -11.699 -1.696 16.869 1.00 70.25 79 TYR A O 1
ATOM 671 N N . ALA A 1 80 ? -11.083 -2.295 14.787 1.00 67.44 80 ALA A N 1
ATOM 672 C CA . ALA A 1 80 ? -12.363 -2.875 14.393 1.00 67.44 80 ALA A CA 1
ATOM 673 C C . ALA A 1 80 ? -12.737 -4.052 15.306 1.00 67.44 80 ALA A C 1
ATOM 675 O O . ALA A 1 80 ? -13.802 -4.028 15.909 1.00 67.44 80 ALA A O 1
ATOM 676 N N . ASP A 1 81 ? -11.812 -4.991 15.525 1.00 64.75 81 ASP A N 1
ATOM 677 C CA . ASP A 1 81 ? -12.008 -6.127 16.428 1.00 64.75 81 ASP A CA 1
ATOM 678 C C . ASP A 1 81 ? -12.350 -5.662 17.850 1.00 64.75 81 ASP A C 1
ATOM 680 O O . ASP A 1 81 ? -13.198 -6.248 18.515 1.00 64.75 81 ASP A O 1
ATOM 684 N N . LYS A 1 82 ? -11.712 -4.594 18.347 1.00 60.66 82 LYS A N 1
ATOM 685 C CA . LYS A 1 82 ? -12.024 -4.043 19.675 1.00 60.66 82 LYS A CA 1
ATOM 686 C C . LYS A 1 82 ? -13.425 -3.448 19.759 1.00 60.66 82 LYS A C 1
ATOM 688 O O . LYS A 1 82 ? -14.081 -3.660 20.769 1.00 60.66 82 LYS A O 1
ATOM 693 N N . ILE A 1 83 ? -13.861 -2.716 18.735 1.00 58.44 83 ILE A N 1
ATOM 694 C CA . ILE A 1 83 ? -15.215 -2.147 18.689 1.00 58.44 83 ILE A CA 1
ATOM 695 C C . ILE A 1 83 ? -16.240 -3.282 18.654 1.00 58.44 83 ILE A C 1
ATOM 697 O O . ILE A 1 83 ? -17.143 -3.304 19.482 1.00 58.44 83 ILE A O 1
ATOM 701 N N . THR A 1 84 ? -16.038 -4.276 17.787 1.00 61.84 84 THR A N 1
ATOM 702 C CA . THR A 1 84 ? -16.931 -5.437 17.686 1.00 61.84 84 THR A CA 1
ATOM 703 C C . THR A 1 84 ? -17.003 -6.235 18.989 1.00 61.84 84 THR A C 1
ATOM 705 O O . THR A 1 84 ? -18.082 -6.668 19.375 1.00 61.84 84 THR A O 1
ATOM 708 N N . ASN A 1 85 ? -15.884 -6.417 19.699 1.00 60.41 85 ASN A N 1
ATOM 709 C CA . ASN A 1 85 ? 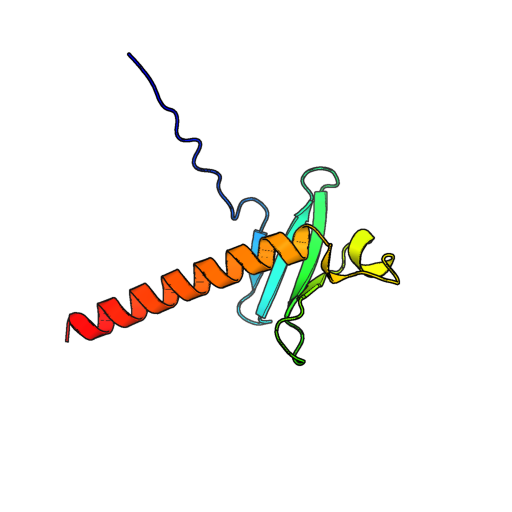-15.887 -7.121 20.985 1.00 60.41 85 ASN A CA 1
ATOM 710 C C . ASN A 1 85 ? -16.536 -6.299 22.114 1.00 60.41 85 ASN A C 1
ATOM 712 O O . ASN A 1 85 ? -17.219 -6.878 22.949 1.00 60.41 85 ASN A O 1
ATOM 716 N N . MET A 1 86 ? -16.393 -4.969 22.116 1.00 56.94 86 MET A N 1
ATOM 717 C CA . MET A 1 86 ? -17.102 -4.096 23.064 1.00 56.94 86 MET A CA 1
ATOM 718 C C . MET A 1 86 ? -18.623 -4.135 22.853 1.00 56.94 86 MET A C 1
ATOM 720 O O . MET A 1 86 ? -19.368 -4.226 23.819 1.00 56.94 86 MET A O 1
ATOM 724 N N . GLU A 1 87 ? -19.093 -4.142 21.602 1.00 58.12 87 GLU A N 1
ATOM 725 C CA . GLU A 1 87 ? -20.527 -4.288 21.289 1.00 58.12 87 GLU A CA 1
ATOM 726 C C . GLU A 1 87 ? -21.100 -5.668 21.670 1.00 58.12 87 GLU A C 1
ATOM 728 O O . GLU A 1 87 ? -22.317 -5.819 21.785 1.00 58.12 87 GLU A O 1
ATOM 733 N N . LEU A 1 88 ? -20.241 -6.678 21.855 1.00 57.59 88 LEU A N 1
ATOM 734 C CA . LEU A 1 88 ? -20.626 -8.024 22.286 1.00 57.59 88 LEU A CA 1
ATOM 735 C C . LEU A 1 88 ? -20.635 -8.193 23.813 1.00 57.59 88 LEU A C 1
ATOM 737 O O . LEU A 1 88 ? -21.402 -9.017 24.295 1.00 57.59 88 LEU A O 1
ATOM 741 N N . GLU A 1 89 ? -19.813 -7.449 24.562 1.00 55.75 89 GLU A N 1
ATOM 742 C CA . GLU A 1 89 ? -19.781 -7.496 26.038 1.00 55.75 89 GLU A CA 1
ATOM 743 C C . GLU A 1 89 ? -20.895 -6.661 26.702 1.00 55.75 89 GLU A C 1
ATOM 745 O O . GLU A 1 89 ? -21.248 -6.924 27.848 1.00 55.75 89 GLU A O 1
ATOM 750 N N . ASP A 1 90 ? -21.478 -5.689 25.990 1.00 49.16 90 ASP A N 1
ATOM 751 C CA . ASP A 1 90 ? -22.634 -4.886 26.439 1.00 49.16 90 ASP A CA 1
ATOM 752 C C . ASP A 1 90 ? -24.005 -5.574 26.179 1.00 49.16 90 ASP A C 1
ATOM 754 O O . ASP A 1 90 ? -25.062 -4.948 26.297 1.00 49.16 90 ASP A O 1
ATOM 758 N N . ARG A 1 91 ? -24.009 -6.865 25.810 1.00 46.69 91 ARG A N 1
ATOM 759 C CA . ARG A 1 91 ? -25.202 -7.710 25.602 1.00 46.69 91 ARG A CA 1
ATOM 760 C C . ARG A 1 91 ? -25.252 -8.879 26.577 1.00 46.69 91 ARG A C 1
ATOM 762 O O . ARG A 1 91 ? -26.391 -9.256 26.934 1.00 46.69 91 ARG A O 1
#

Nearest PDB structures (foldseek):
  2ost-assembly1_D  TM=2.952E-01  e=1.597E+00  Synechocystis sp. PCC 6803
  5kz5-assembly1_E  TM=4.826E-01  e=7.292E+00  Homo sapiens